Protein AF-A0A6P2NAL4-F1 (afdb_monomer_lite)

Structure (mmCIF, N/CA/C/O backbone):
data_AF-A0A6P2NAL4-F1
#
_entry.id   AF-A0A6P2NAL4-F1
#
loop_
_atom_site.group_PDB
_atom_site.id
_atom_site.type_symbol
_atom_site.label_atom_id
_atom_site.label_alt_id
_atom_site.label_comp_id
_atom_site.label_asym_id
_atom_site.label_entity_id
_atom_site.label_seq_id
_atom_site.pdbx_PDB_ins_code
_atom_site.Cartn_x
_atom_site.Cartn_y
_atom_site.Cartn_z
_atom_site.occupancy
_atom_site.B_iso_or_equiv
_atom_site.auth_seq_id
_atom_site.auth_comp_id
_atom_site.auth_asym_id
_atom_site.auth_atom_id
_atom_site.pdbx_PDB_model_num
ATOM 1 N N . MET A 1 1 ? 24.484 -24.560 -77.857 1.00 36.19 1 MET A N 1
ATOM 2 C CA . MET A 1 1 ? 25.050 -23.592 -76.891 1.00 36.19 1 MET A CA 1
ATOM 3 C C . MET A 1 1 ? 24.217 -23.648 -75.625 1.00 36.19 1 MET A C 1
ATOM 5 O O . MET A 1 1 ? 23.017 -23.440 -75.711 1.00 36.19 1 MET A O 1
ATOM 9 N N . ALA A 1 2 ? 24.835 -23.986 -74.495 1.00 34.84 2 ALA A N 1
ATOM 10 C CA . ALA A 1 2 ? 24.205 -24.057 -73.180 1.00 34.84 2 ALA A CA 1
ATOM 11 C C . ALA A 1 2 ? 25.089 -23.319 -72.161 1.00 34.84 2 ALA A C 1
ATOM 13 O O . ALA A 1 2 ? 26.301 -23.531 -72.130 1.00 34.84 2 ALA A O 1
ATOM 14 N N . THR A 1 3 ? 24.476 -22.480 -71.329 1.00 36.00 3 THR A N 1
ATOM 15 C CA . THR A 1 3 ? 25.080 -21.796 -70.169 1.00 36.00 3 THR A CA 1
ATOM 16 C C . THR A 1 3 ? 24.011 -21.756 -69.070 1.00 36.00 3 THR A C 1
ATOM 18 O O . THR A 1 3 ? 22.953 -21.177 -69.281 1.00 36.00 3 THR A O 1
ATOM 21 N N . LYS A 1 4 ? 24.107 -22.622 -68.052 1.00 39.94 4 LYS A N 1
ATOM 22 C CA . LYS A 1 4 ? 24.725 -22.425 -66.720 1.00 39.94 4 LYS A CA 1
ATOM 23 C C . LYS A 1 4 ? 23.939 -21.476 -65.798 1.00 39.94 4 LYS A C 1
ATOM 25 O O . LYS A 1 4 ? 24.008 -20.267 -65.952 1.00 39.94 4 LYS A O 1
ATOM 30 N N . SER A 1 5 ? 23.321 -22.048 -64.763 1.00 38.44 5 SER A N 1
ATOM 31 C CA . SER A 1 5 ? 23.072 -21.380 -63.482 1.00 38.44 5 SER A CA 1
ATOM 32 C C . SER A 1 5 ? 23.571 -22.303 -62.372 1.00 38.44 5 SER A C 1
ATOM 34 O O . SER A 1 5 ? 23.204 -23.477 -62.320 1.00 38.44 5 SER A O 1
ATOM 36 N N . GLY A 1 6 ? 24.509 -21.799 -61.572 1.00 39.81 6 GLY A N 1
ATOM 37 C CA . GLY A 1 6 ? 25.186 -22.536 -60.517 1.00 39.81 6 GLY A CA 1
ATOM 38 C C . GLY A 1 6 ? 24.478 -22.393 -59.175 1.00 39.81 6 GLY A C 1
ATOM 39 O O . GLY A 1 6 ? 24.055 -21.304 -58.795 1.00 39.81 6 GLY A O 1
ATOM 40 N N . LYS A 1 7 ? 24.439 -23.487 -58.417 1.00 40.03 7 LYS A N 1
ATOM 41 C CA . LYS A 1 7 ? 24.395 -23.443 -56.956 1.00 40.03 7 LYS A CA 1
ATOM 42 C C . LYS A 1 7 ? 25.413 -24.441 -56.420 1.00 40.03 7 LYS A C 1
ATOM 44 O O . LYS A 1 7 ? 25.396 -25.616 -56.775 1.00 40.03 7 LYS A O 1
ATOM 49 N N . ALA A 1 8 ? 26.344 -23.901 -55.645 1.00 38.19 8 ALA A N 1
ATOM 50 C CA . ALA A 1 8 ? 27.457 -24.599 -55.037 1.00 38.19 8 ALA A CA 1
ATOM 51 C C . ALA A 1 8 ? 26.993 -25.525 -53.904 1.00 38.19 8 ALA A C 1
ATOM 53 O O . ALA A 1 8 ? 26.112 -25.174 -53.119 1.00 38.19 8 ALA A O 1
ATOM 54 N N . LEU A 1 9 ? 27.632 -26.695 -53.846 1.00 40.31 9 LEU A N 1
ATOM 55 C CA . LEU A 1 9 ? 27.615 -27.634 -52.733 1.00 40.31 9 LEU A CA 1
ATOM 56 C C . LEU A 1 9 ? 28.118 -26.940 -51.459 1.00 40.31 9 LEU A C 1
ATOM 58 O O . LEU A 1 9 ? 29.282 -26.549 -51.382 1.00 40.31 9 LEU A O 1
ATOM 62 N N . GLY A 1 10 ? 27.247 -26.839 -50.457 1.00 37.53 10 GLY A N 1
ATOM 63 C CA . GLY A 1 10 ? 27.628 -26.606 -49.069 1.00 37.53 10 GLY A CA 1
ATOM 64 C C . GLY A 1 10 ? 27.898 -27.946 -48.392 1.00 37.53 10 GLY A C 1
ATOM 65 O O . GLY A 1 10 ? 27.010 -28.783 -48.266 1.00 37.53 10 GLY A O 1
ATOM 66 N N . THR A 1 11 ? 29.151 -28.136 -48.017 1.00 40.38 11 THR A N 1
ATOM 67 C CA . THR A 1 11 ? 29.768 -29.262 -47.313 1.00 40.38 11 THR A CA 1
ATOM 68 C C . THR A 1 11 ? 28.961 -29.798 -46.123 1.00 40.38 11 THR A C 1
ATOM 70 O O . THR A 1 11 ? 28.778 -29.095 -45.130 1.00 40.38 11 THR A O 1
ATOM 73 N N . MET A 1 12 ? 28.569 -31.078 -46.180 1.00 39.91 12 MET A N 1
ATOM 74 C CA . MET A 1 12 ? 28.268 -31.873 -44.984 1.00 39.91 12 MET A CA 1
ATOM 75 C C . MET A 1 12 ? 29.579 -32.140 -44.237 1.00 39.91 12 MET A C 1
ATOM 77 O O . MET A 1 12 ? 30.452 -32.835 -44.754 1.00 39.91 12 MET A O 1
ATOM 81 N N . SER A 1 13 ? 29.707 -31.600 -43.026 1.00 36.69 13 SER A N 1
ATOM 82 C CA . SER A 1 13 ? 30.695 -32.050 -42.046 1.00 36.69 13 SER A CA 1
ATOM 83 C C . SER A 1 13 ? 29.959 -32.844 -40.975 1.00 36.69 13 SER A C 1
ATOM 85 O O . SER A 1 13 ? 29.143 -32.296 -40.235 1.00 36.69 13 SER A O 1
ATOM 87 N N . ALA A 1 14 ? 30.223 -34.146 -40.947 1.00 44.69 14 ALA A N 1
ATOM 88 C CA . ALA A 1 14 ? 29.805 -35.060 -39.901 1.00 44.69 14 ALA A CA 1
ATOM 89 C C . ALA A 1 14 ? 30.911 -35.151 -38.839 1.00 44.69 14 ALA A C 1
ATOM 91 O O . ALA A 1 14 ? 32.028 -35.557 -39.149 1.00 44.69 14 ALA A O 1
ATOM 92 N N . SER A 1 15 ? 30.586 -34.815 -37.591 1.00 38.69 15 SER A N 1
ATOM 93 C CA . SER A 1 15 ? 31.264 -35.272 -36.368 1.00 38.69 15 SER A CA 1
ATOM 94 C C . SER A 1 15 ? 30.417 -34.825 -35.166 1.00 38.69 15 SER A C 1
ATOM 96 O O . SER A 1 15 ? 29.971 -33.690 -35.115 1.00 38.69 15 SER A O 1
ATOM 98 N N . GLY A 1 16 ? 30.080 -35.629 -34.167 1.00 35.12 16 GLY A N 1
ATOM 99 C CA . GLY A 1 16 ? 30.289 -37.042 -33.912 1.00 35.12 16 GLY A CA 1
ATOM 100 C C . GLY A 1 16 ? 29.521 -37.423 -32.636 1.00 35.12 16 GLY A C 1
ATOM 101 O O . GLY A 1 16 ? 29.174 -36.562 -31.833 1.00 35.12 16 GLY A O 1
ATOM 102 N N . PHE A 1 17 ? 29.322 -38.731 -32.470 1.00 40.94 17 PHE A N 1
ATOM 103 C CA . PHE A 1 17 ? 28.927 -39.446 -31.248 1.00 40.94 17 PHE A CA 1
ATOM 104 C C . PHE A 1 17 ? 27.464 -39.379 -30.782 1.00 40.94 17 PHE A C 1
ATOM 106 O O . PHE A 1 17 ? 27.104 -38.699 -29.830 1.00 40.94 17 PHE A O 1
ATOM 113 N N . GLY A 1 18 ? 26.664 -40.276 -31.361 1.00 39.69 18 GLY A N 1
ATOM 114 C CA . GLY A 1 18 ? 25.625 -41.012 -30.643 1.00 39.69 18 GLY A CA 1
ATOM 115 C C . GLY A 1 18 ? 25.737 -42.482 -31.040 1.00 39.69 18 GLY A C 1
ATOM 116 O O . GLY A 1 18 ? 25.498 -42.828 -32.193 1.00 39.69 18 GLY A O 1
ATOM 117 N N . ILE A 1 19 ? 26.206 -43.328 -30.125 1.00 46.03 19 ILE A N 1
ATOM 118 C CA . ILE A 1 19 ? 26.386 -44.767 -30.341 1.00 46.03 19 ILE A CA 1
ATOM 119 C C . ILE A 1 19 ? 25.010 -45.386 -30.606 1.00 46.03 19 ILE A C 1
ATOM 121 O O . ILE A 1 19 ? 24.138 -45.337 -29.743 1.00 46.03 19 ILE A O 1
ATOM 125 N N . ILE A 1 20 ? 24.818 -45.982 -31.784 1.00 48.88 20 ILE A N 1
ATOM 126 C CA . ILE A 1 20 ? 23.664 -46.839 -32.056 1.00 48.88 20 ILE A CA 1
ATOM 127 C C . ILE A 1 20 ? 24.073 -48.265 -31.684 1.00 48.88 20 ILE A C 1
ATOM 129 O O . ILE A 1 20 ? 24.826 -48.914 -32.408 1.00 48.88 20 ILE A O 1
ATOM 133 N N . GLN A 1 21 ? 23.570 -48.751 -30.553 1.00 38.53 21 GLN A N 1
ATOM 134 C CA . GLN A 1 21 ? 23.610 -50.163 -30.197 1.00 38.53 21 GLN A CA 1
ATOM 135 C C . GLN A 1 21 ? 22.229 -50.748 -30.519 1.00 38.53 21 GLN A C 1
ATOM 137 O O . GLN A 1 21 ? 21.267 -50.489 -29.803 1.00 38.53 21 GLN A O 1
ATOM 142 N N . VAL A 1 22 ? 22.116 -51.488 -31.627 1.00 37.59 22 VAL A N 1
ATOM 143 C CA . VAL A 1 22 ? 20.909 -52.268 -31.945 1.00 37.59 22 VAL A CA 1
ATOM 144 C C . VAL A 1 22 ? 21.177 -53.728 -31.615 1.00 37.59 22 VAL A C 1
ATOM 146 O O . VAL A 1 22 ? 22.014 -54.367 -32.249 1.00 37.59 22 VAL A O 1
ATOM 149 N N . ALA A 1 23 ? 20.424 -54.263 -30.661 1.00 35.91 23 ALA A N 1
ATOM 150 C CA . ALA A 1 23 ? 20.184 -55.691 -30.539 1.00 35.91 23 ALA A CA 1
ATOM 151 C C . ALA A 1 23 ? 18.725 -55.907 -30.117 1.00 35.91 23 ALA A C 1
ATOM 153 O O . ALA A 1 23 ? 18.340 -55.494 -29.032 1.00 35.91 23 ALA A O 1
ATOM 154 N N . GLY A 1 24 ? 17.958 -56.558 -30.996 1.00 38.16 24 GLY A N 1
ATOM 155 C CA . GLY A 1 24 ? 16.828 -57.422 -30.642 1.00 38.16 24 GLY A CA 1
ATOM 156 C C . GLY A 1 24 ? 15.541 -56.763 -30.146 1.00 38.16 24 GLY A C 1
ATOM 157 O O . GLY A 1 24 ? 15.413 -56.474 -28.968 1.00 38.16 24 GLY A O 1
ATOM 158 N N . ASP A 1 25 ? 14.574 -56.675 -31.062 1.00 47.94 25 ASP A N 1
ATOM 159 C CA . ASP A 1 25 ? 13.124 -56.739 -30.826 1.00 47.94 25 ASP A CA 1
ATOM 160 C C . ASP A 1 25 ? 12.519 -55.767 -29.800 1.00 47.94 25 ASP A C 1
ATOM 162 O O . ASP A 1 25 ? 12.352 -56.095 -28.632 1.00 47.94 25 ASP A O 1
ATOM 166 N N . LEU A 1 26 ? 12.115 -54.584 -30.269 1.00 39.16 26 LEU A N 1
ATOM 167 C CA . LEU A 1 26 ? 10.969 -53.857 -29.722 1.00 39.16 26 LEU A CA 1
ATOM 168 C C . LEU A 1 26 ? 10.512 -52.797 -30.730 1.00 39.16 26 LEU A C 1
ATOM 170 O O . LEU A 1 26 ? 11.305 -52.020 -31.262 1.00 39.16 26 LEU A O 1
ATOM 174 N N . SER A 1 27 ? 9.211 -52.808 -31.008 1.00 39.06 27 SER A N 1
ATOM 175 C CA . SER A 1 27 ? 8.466 -51.861 -31.836 1.00 39.06 27 SER A CA 1
ATOM 176 C C . SER A 1 27 ? 8.977 -50.421 -31.715 1.00 39.06 27 SER A C 1
ATOM 178 O O . SER A 1 27 ? 8.951 -49.836 -30.633 1.00 39.06 27 SER A O 1
ATOM 180 N N . ILE A 1 28 ? 9.385 -49.836 -32.843 1.00 39.84 28 ILE A N 1
ATOM 181 C CA . ILE A 1 28 ? 9.762 -48.424 -32.951 1.00 39.84 28 ILE A CA 1
ATOM 182 C C . ILE A 1 28 ? 8.490 -47.584 -32.784 1.00 39.84 28 ILE A C 1
ATOM 184 O O . ILE A 1 28 ? 7.805 -47.257 -33.750 1.00 39.84 28 ILE A O 1
ATOM 188 N N . THR A 1 29 ? 8.153 -47.222 -31.551 1.00 42.38 29 THR A N 1
ATOM 189 C CA . THR A 1 29 ? 7.335 -46.035 -31.300 1.00 42.38 29 THR A CA 1
ATOM 190 C C . THR A 1 29 ? 8.171 -44.826 -31.695 1.00 42.38 29 THR A C 1
ATOM 192 O O . THR A 1 29 ? 9.129 -44.475 -31.007 1.00 42.38 29 THR A O 1
ATOM 195 N N . GLN A 1 30 ? 7.827 -44.204 -32.825 1.00 40.44 30 GLN A N 1
ATOM 196 C CA . GLN A 1 30 ? 8.280 -42.860 -33.166 1.00 40.44 30 GLN A CA 1
ATOM 197 C C . GLN A 1 30 ? 7.905 -41.929 -32.008 1.00 40.44 30 GLN A C 1
ATOM 199 O O . GLN A 1 30 ? 6.748 -41.539 -31.857 1.00 40.44 30 GLN A O 1
ATOM 204 N N . VAL A 1 31 ? 8.885 -41.568 -31.182 1.00 45.31 31 VAL A N 1
ATOM 205 C CA . VAL A 1 31 ? 8.780 -40.386 -30.331 1.00 45.31 31 VAL A CA 1
ATOM 206 C C . VAL A 1 31 ? 8.873 -39.204 -31.287 1.00 45.31 31 VAL A C 1
ATOM 208 O O . VAL A 1 31 ? 9.963 -38.754 -31.635 1.00 45.31 31 VAL A O 1
ATOM 211 N N . LEU A 1 32 ? 7.716 -38.758 -31.783 1.00 45.19 32 LEU A N 1
ATOM 212 C CA . LEU A 1 32 ? 7.559 -37.421 -32.339 1.00 45.19 32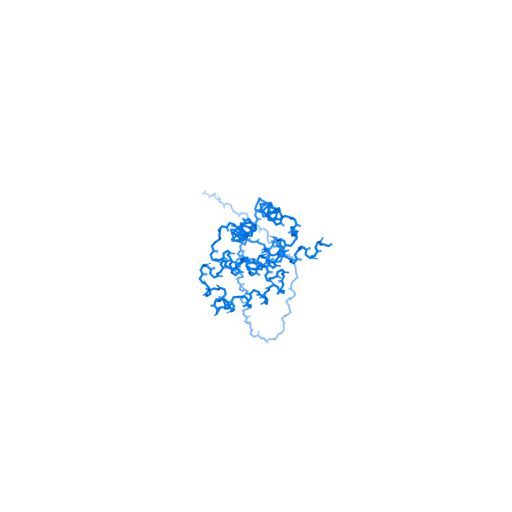 LEU A CA 1
ATOM 213 C C . LEU A 1 32 ? 8.052 -36.467 -31.257 1.00 45.19 32 LEU A C 1
ATOM 215 O O . LEU A 1 32 ? 7.407 -36.285 -30.224 1.00 45.19 32 LEU A O 1
ATOM 219 N N . GLN A 1 33 ? 9.246 -35.928 -31.472 1.00 48.50 33 GLN A N 1
ATOM 220 C CA . GLN A 1 33 ? 9.748 -34.795 -30.726 1.00 48.50 33 GLN A CA 1
ATOM 221 C C . GLN A 1 33 ? 8.748 -33.676 -31.017 1.00 48.50 33 GLN A C 1
ATOM 223 O O . GLN A 1 33 ? 8.743 -33.113 -32.107 1.00 48.50 33 GLN A O 1
ATOM 228 N N . SER A 1 34 ? 7.797 -33.484 -30.100 1.00 44.47 34 SER A N 1
ATOM 229 C CA . SER A 1 34 ? 6.811 -32.417 -30.192 1.00 44.47 34 SER A CA 1
ATOM 230 C C . SER A 1 34 ? 7.591 -31.125 -30.357 1.00 44.47 34 SER A C 1
ATOM 232 O O . SER A 1 34 ? 8.404 -30.804 -29.488 1.00 44.47 34 SER A O 1
ATOM 234 N N . ASP A 1 35 ? 7.359 -30.417 -31.462 1.00 51.09 35 ASP A N 1
ATOM 235 C CA . ASP A 1 35 ? 7.775 -29.030 -31.616 1.00 51.09 35 ASP A CA 1
ATOM 236 C C . ASP A 1 35 ? 7.290 -28.297 -30.366 1.00 51.09 35 ASP A C 1
ATOM 238 O O . ASP A 1 35 ? 6.086 -28.121 -30.154 1.00 51.09 35 ASP A O 1
ATOM 242 N N . ALA A 1 36 ? 8.215 -27.969 -29.464 1.00 54.97 36 ALA A N 1
ATOM 243 C CA . ALA A 1 36 ? 7.887 -27.100 -28.356 1.00 54.97 36 ALA A CA 1
ATOM 244 C C . ALA A 1 36 ? 7.409 -25.789 -28.997 1.00 54.97 36 ALA A C 1
ATOM 246 O O . ALA A 1 36 ? 8.125 -25.260 -29.857 1.00 54.97 36 ALA A O 1
ATOM 247 N N . PRO A 1 37 ? 6.210 -25.284 -28.652 1.00 56.75 37 PRO A N 1
ATOM 248 C CA . PRO A 1 37 ? 5.753 -24.012 -29.186 1.00 56.75 37 PRO A CA 1
ATOM 249 C C . PRO A 1 37 ? 6.843 -22.964 -28.921 1.00 56.75 37 PRO A C 1
ATOM 251 O O . PRO A 1 37 ? 7.481 -23.023 -27.861 1.00 56.75 37 PRO A O 1
ATOM 254 N N . PRO A 1 38 ? 7.116 -22.052 -29.875 1.00 56.59 38 PRO A N 1
ATOM 255 C CA . PRO A 1 38 ? 8.141 -21.035 -29.688 1.00 56.59 38 PRO A CA 1
ATOM 256 C C . PRO A 1 38 ? 7.857 -20.336 -28.364 1.00 56.59 38 PRO A C 1
ATOM 258 O O . PRO A 1 38 ? 6.727 -19.908 -28.133 1.00 56.59 38 PRO A O 1
ATOM 261 N N . ALA A 1 39 ? 8.858 -20.299 -27.479 1.00 59.31 39 ALA A N 1
ATOM 262 C CA . ALA A 1 39 ? 8.731 -19.637 -26.192 1.00 59.31 39 ALA A CA 1
ATOM 263 C C . ALA A 1 39 ? 8.168 -18.238 -26.449 1.00 59.31 39 ALA A C 1
ATOM 265 O O . ALA A 1 39 ? 8.800 -17.454 -27.162 1.00 59.31 39 ALA A O 1
ATOM 266 N N . GLU A 1 40 ? 6.961 -17.964 -25.942 1.00 60.44 40 GLU A N 1
ATOM 267 C CA . GLU A 1 40 ? 6.374 -16.634 -26.041 1.00 60.44 40 GLU A CA 1
ATOM 268 C C . GLU A 1 40 ? 7.421 -15.662 -25.512 1.00 60.44 40 GLU A C 1
ATOM 270 O O . GLU A 1 40 ? 7.918 -15.811 -24.392 1.00 60.44 40 GLU A O 1
ATOM 275 N N . VAL A 1 41 ? 7.844 -14.725 -26.361 1.00 67.06 41 VAL A N 1
ATOM 276 C CA . VAL A 1 41 ? 8.803 -13.703 -25.963 1.00 67.06 41 VAL A CA 1
ATOM 277 C C . VAL A 1 41 ? 8.066 -12.816 -24.979 1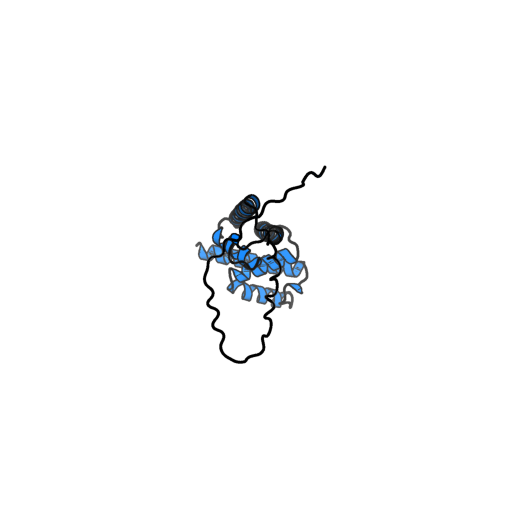.00 67.06 41 VAL A C 1
ATOM 279 O O . VAL A 1 41 ? 7.343 -11.901 -25.360 1.00 67.06 41 VAL A O 1
ATOM 282 N N . VAL A 1 42 ? 8.199 -13.148 -23.701 1.00 73.19 42 VAL A N 1
ATOM 283 C CA . VAL A 1 42 ? 7.604 -12.366 -22.634 1.00 73.19 42 VAL A CA 1
ATOM 284 C C . VAL A 1 42 ? 8.390 -11.066 -22.546 1.00 73.19 42 VAL A C 1
ATOM 286 O O . VAL A 1 42 ? 9.541 -11.048 -22.097 1.00 73.19 42 VAL A O 1
ATOM 289 N N . GLU A 1 43 ? 7.781 -9.988 -23.029 1.00 82.44 43 GLU A N 1
ATOM 290 C CA . GLU A 1 43 ? 8.395 -8.668 -23.049 1.00 82.44 43 GLU A CA 1
ATOM 291 C C . GLU A 1 43 ? 8.678 -8.216 -21.611 1.00 82.44 43 GLU A C 1
ATOM 293 O O . GLU A 1 43 ? 7.781 -8.087 -20.775 1.00 82.44 43 GLU A O 1
ATOM 298 N N . ARG A 1 44 ? 9.965 -8.052 -21.297 1.00 88.81 44 ARG A N 1
ATOM 299 C CA . ARG A 1 44 ? 10.438 -7.585 -19.990 1.00 88.81 44 ARG A CA 1
ATOM 300 C C . ARG A 1 44 ? 10.334 -6.070 -19.911 1.00 88.81 44 ARG A C 1
ATOM 302 O O . ARG A 1 44 ? 10.382 -5.394 -20.932 1.00 88.81 44 ARG A O 1
ATOM 309 N N . LEU A 1 45 ? 10.297 -5.548 -18.686 1.00 88.75 45 LEU A N 1
ATOM 310 C CA . LEU A 1 45 ? 10.317 -4.104 -18.468 1.00 88.75 45 LEU A CA 1
ATOM 311 C C . LEU A 1 45 ? 11.541 -3.438 -19.111 1.00 88.75 45 LEU A C 1
ATOM 313 O O . LEU A 1 45 ? 12.690 -3.883 -18.941 1.00 88.75 45 LEU A O 1
ATOM 317 N N . SER A 1 46 ? 11.296 -2.302 -19.756 1.00 91.56 46 SER A N 1
ATOM 318 C CA . SER A 1 46 ? 12.344 -1.435 -20.277 1.00 91.56 46 SER A CA 1
ATOM 319 C C . SER A 1 46 ? 13.225 -0.885 -19.143 1.00 91.56 46 SER A C 1
ATOM 321 O O . SER A 1 46 ? 12.941 -1.003 -17.942 1.00 91.56 46 SER A O 1
ATOM 323 N N . ARG A 1 47 ? 14.367 -0.291 -19.502 1.00 91.75 47 ARG A N 1
ATOM 324 C CA . ARG A 1 47 ? 15.203 0.409 -18.516 1.00 91.75 47 ARG A CA 1
ATOM 325 C C . ARG A 1 47 ? 14.489 1.651 -17.975 1.00 91.75 47 ARG A C 1
ATOM 327 O O . ARG A 1 47 ? 14.603 1.910 -16.776 1.00 91.75 47 ARG A O 1
ATOM 334 N N . GLU A 1 48 ? 13.768 2.392 -18.821 1.00 93.69 48 GLU A N 1
ATOM 335 C CA . GLU A 1 48 ? 12.995 3.558 -18.382 1.00 93.69 48 GLU A CA 1
ATOM 336 C C . GLU A 1 48 ? 11.880 3.152 -17.417 1.00 93.69 48 GLU A C 1
ATOM 338 O O . GLU A 1 48 ? 11.744 3.763 -16.360 1.00 93.69 48 GLU A O 1
ATOM 343 N N . GLU A 1 49 ? 11.144 2.080 -17.713 1.00 93.62 49 GLU A N 1
ATOM 344 C CA . GLU A 1 49 ? 10.065 1.589 -16.848 1.00 93.62 49 GLU A CA 1
ATOM 345 C C . GLU A 1 49 ? 10.587 1.186 -15.464 1.00 93.62 49 GLU A C 1
ATOM 347 O O . GLU A 1 49 ? 10.033 1.578 -14.436 1.00 93.62 49 GLU A O 1
ATOM 352 N N . ARG A 1 50 ? 11.719 0.475 -15.404 1.00 92.62 50 ARG A N 1
ATOM 353 C CA . ARG A 1 50 ? 12.357 0.113 -14.125 1.00 92.62 50 ARG A CA 1
ATOM 354 C C . ARG A 1 50 ? 12.835 1.334 -13.336 1.00 92.62 50 ARG A C 1
ATOM 356 O O . ARG A 1 50 ? 12.710 1.361 -12.105 1.00 92.62 50 ARG A O 1
ATOM 363 N N . ALA A 1 51 ? 13.371 2.343 -14.023 1.00 93.38 51 ALA A N 1
ATOM 364 C CA . ALA A 1 51 ? 13.752 3.607 -13.398 1.00 93.38 51 ALA A CA 1
ATOM 365 C C . ALA A 1 51 ? 12.520 4.352 -12.859 1.00 93.38 51 ALA A C 1
ATOM 367 O O . ALA A 1 51 ? 12.544 4.835 -11.727 1.00 93.38 51 ALA A O 1
ATOM 368 N N . GLN A 1 52 ? 11.419 4.358 -13.613 1.00 94.94 52 GLN A N 1
ATOM 369 C CA . GLN A 1 52 ? 10.161 4.984 -13.218 1.00 94.94 52 GLN A CA 1
ATOM 370 C C . GLN A 1 52 ? 9.536 4.306 -11.991 1.00 94.94 52 GLN A C 1
ATOM 372 O O . GLN A 1 52 ? 9.139 4.995 -11.051 1.00 94.94 52 GLN A O 1
ATOM 377 N N . LEU A 1 53 ? 9.512 2.966 -11.941 1.00 94.25 53 LEU A N 1
ATOM 378 C CA . LEU A 1 53 ? 9.053 2.228 -10.754 1.00 94.25 53 LEU A CA 1
ATOM 379 C C . LEU A 1 53 ? 9.900 2.554 -9.521 1.00 94.25 53 LEU A C 1
ATOM 381 O O . LEU A 1 53 ? 9.375 2.658 -8.413 1.00 94.25 53 LEU A O 1
ATOM 385 N N . SER A 1 54 ? 11.210 2.724 -9.712 1.00 93.81 54 SER A N 1
ATOM 386 C CA . SER A 1 54 ? 12.109 3.112 -8.627 1.00 93.81 54 SER A CA 1
ATOM 387 C C . SER A 1 54 ? 11.792 4.519 -8.123 1.00 93.81 54 SER A C 1
ATOM 389 O O . SER A 1 54 ? 11.690 4.6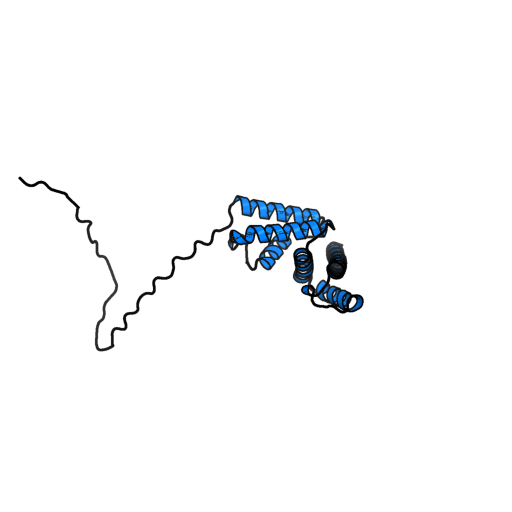97 -6.914 1.00 93.81 54 SER A O 1
ATOM 391 N N . ALA A 1 55 ? 11.565 5.481 -9.021 1.00 95.75 55 ALA A N 1
ATOM 392 C CA . ALA A 1 55 ? 11.185 6.846 -8.658 1.00 95.75 55 ALA A CA 1
ATOM 393 C C . ALA A 1 55 ? 9.841 6.899 -7.911 1.00 95.75 55 ALA A C 1
ATOM 395 O O . ALA A 1 55 ? 9.745 7.523 -6.857 1.00 95.75 55 ALA A O 1
ATOM 396 N N . TRP A 1 56 ? 8.820 6.178 -8.384 1.00 96.06 56 TRP A N 1
ATOM 397 C CA . TRP A 1 56 ? 7.529 6.124 -7.689 1.00 96.06 56 TRP A CA 1
ATOM 398 C C . TRP A 1 56 ? 7.606 5.447 -6.322 1.00 96.06 56 TRP A C 1
ATOM 400 O O . TRP A 1 56 ? 6.875 5.833 -5.412 1.00 96.06 56 TRP A O 1
ATOM 410 N N . ALA A 1 57 ? 8.487 4.459 -6.144 1.00 95.56 57 ALA A N 1
ATOM 411 C CA . ALA A 1 57 ? 8.705 3.869 -4.829 1.00 95.56 57 ALA A CA 1
ATOM 412 C C . ALA A 1 57 ? 9.268 4.900 -3.832 1.00 95.56 57 ALA A C 1
ATOM 414 O O . ALA A 1 57 ? 8.836 4.917 -2.681 1.00 95.56 57 ALA A O 1
ATOM 415 N N . GLU A 1 58 ? 10.169 5.783 -4.273 1.00 95.75 58 GLU A N 1
ATOM 416 C CA . GLU A 1 58 ? 10.676 6.890 -3.448 1.00 95.75 58 GLU A CA 1
ATOM 417 C C . GLU A 1 58 ? 9.586 7.933 -3.151 1.00 95.75 58 GLU A C 1
ATOM 419 O O . GLU A 1 58 ? 9.470 8.405 -2.021 1.00 95.75 58 GLU A O 1
ATOM 424 N N . GLU A 1 59 ? 8.718 8.250 -4.119 1.00 96.12 59 GLU A N 1
ATOM 425 C CA . GLU A 1 59 ? 7.571 9.140 -3.875 1.00 96.12 59 GLU A CA 1
ATOM 426 C C . GLU A 1 59 ? 6.615 8.590 -2.809 1.00 96.12 59 GLU A C 1
ATOM 428 O O . GLU A 1 59 ? 6.072 9.352 -2.008 1.00 96.12 59 GLU A O 1
ATOM 433 N N . VAL A 1 60 ? 6.403 7.271 -2.784 1.00 96.94 60 VAL A N 1
ATOM 434 C CA . VAL A 1 60 ? 5.594 6.613 -1.748 1.00 96.94 60 VAL A CA 1
ATOM 435 C C . VAL A 1 60 ? 6.250 6.750 -0.375 1.00 96.94 60 VAL A C 1
ATOM 437 O O . VAL A 1 60 ? 5.565 7.078 0.592 1.00 96.94 60 VAL A O 1
ATOM 440 N N . VAL A 1 61 ? 7.565 6.540 -0.283 1.00 96.19 61 VAL A N 1
ATOM 441 C CA . VAL A 1 61 ? 8.322 6.716 0.969 1.00 96.19 61 VAL A CA 1
ATOM 442 C C . VAL A 1 61 ? 8.203 8.150 1.485 1.00 96.19 61 VAL A C 1
ATOM 444 O O . VAL A 1 61 ? 7.953 8.358 2.674 1.00 96.19 61 VAL A O 1
ATOM 447 N N . ALA A 1 62 ? 8.325 9.134 0.591 1.00 95.62 62 ALA A N 1
ATOM 448 C CA . ALA A 1 62 ? 8.150 10.540 0.934 1.00 95.62 62 ALA A CA 1
ATOM 449 C C . ALA A 1 62 ? 6.719 10.844 1.416 1.00 95.62 62 ALA A C 1
ATOM 451 O O . ALA A 1 62 ? 6.543 11.568 2.395 1.00 95.62 62 ALA A O 1
ATOM 452 N N . ALA A 1 63 ? 5.699 10.271 0.768 1.00 95.31 63 ALA A N 1
ATOM 453 C CA . ALA A 1 63 ? 4.296 10.461 1.148 1.00 95.31 63 ALA A CA 1
ATOM 454 C C . ALA A 1 63 ? 3.949 9.841 2.512 1.00 95.31 63 ALA A C 1
ATOM 456 O O . ALA A 1 63 ? 3.130 10.384 3.244 1.00 95.31 63 ALA A O 1
ATOM 457 N N . GLU A 1 64 ? 4.599 8.738 2.876 1.00 94.31 64 GLU A N 1
ATOM 458 C CA . GLU A 1 64 ? 4.476 8.083 4.186 1.00 94.31 64 GLU A CA 1
ATOM 459 C C . GLU A 1 64 ? 5.387 8.728 5.253 1.00 94.31 64 GLU A C 1
ATOM 461 O O . GLU A 1 64 ? 5.648 8.122 6.289 1.00 94.31 64 GLU A O 1
ATOM 466 N N . ALA A 1 65 ? 5.914 9.935 5.001 1.00 90.25 65 ALA A N 1
ATOM 467 C CA . ALA A 1 65 ? 6.757 10.704 5.923 1.00 90.25 65 ALA A CA 1
ATOM 468 C C . ALA A 1 65 ? 7.955 9.915 6.498 1.00 90.25 65 ALA A C 1
ATOM 470 O O . ALA A 1 65 ? 8.359 10.116 7.643 1.00 90.25 65 ALA A O 1
ATOM 471 N N . GLY A 1 66 ? 8.528 8.998 5.710 1.00 82.25 66 GLY A N 1
ATOM 472 C CA . GLY A 1 66 ? 9.670 8.176 6.125 1.00 82.25 66 GLY A CA 1
ATOM 473 C C . GLY A 1 66 ? 9.336 7.022 7.078 1.00 82.25 66 GLY A C 1
ATOM 474 O O . GLY A 1 66 ? 10.250 6.335 7.532 1.00 82.25 66 GLY A O 1
ATOM 475 N N . LEU A 1 67 ? 8.055 6.755 7.358 1.00 88.69 67 LEU A N 1
ATOM 476 C CA . LEU A 1 67 ? 7.634 5.619 8.192 1.00 88.69 67 LEU A CA 1
ATOM 477 C C . LEU A 1 67 ? 7.904 4.267 7.519 1.00 88.69 67 LEU A C 1
ATOM 479 O O . LEU A 1 67 ? 8.088 3.256 8.195 1.00 88.69 67 LEU A O 1
ATOM 483 N N . VAL A 1 68 ? 7.968 4.247 6.185 1.00 93.75 68 VAL A N 1
ATOM 484 C CA . VAL A 1 68 ? 8.304 3.063 5.386 1.00 93.75 68 VAL A CA 1
ATOM 485 C C . VAL A 1 68 ? 9.584 3.260 4.591 1.00 93.75 68 VAL A C 1
ATOM 487 O O . VAL A 1 68 ? 9.968 4.371 4.254 1.00 93.75 68 VAL A O 1
ATOM 490 N N . THR A 1 69 ? 10.229 2.151 4.234 1.00 94.62 69 THR A N 1
ATOM 491 C CA . THR A 1 69 ? 11.438 2.153 3.400 1.00 94.62 69 THR A CA 1
ATOM 492 C C . THR A 1 69 ? 11.125 1.740 1.966 1.00 94.62 69 THR A C 1
ATOM 494 O O . THR A 1 69 ? 10.215 0.942 1.727 1.00 94.62 69 THR A O 1
ATOM 497 N N . THR A 1 70 ? 11.952 2.162 1.006 1.00 95.00 70 THR A N 1
ATOM 498 C CA . THR A 1 70 ? 11.839 1.735 -0.402 1.00 95.00 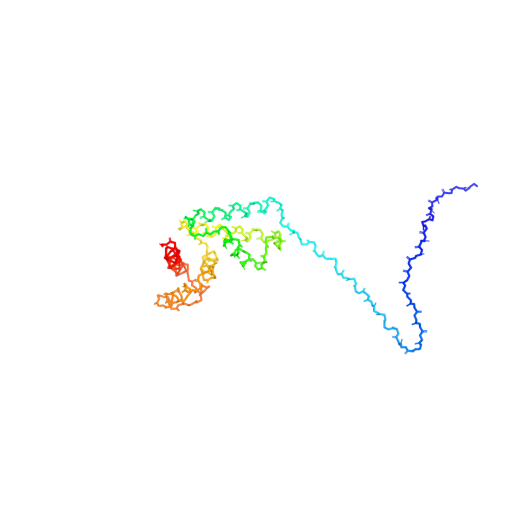70 THR A CA 1
ATOM 499 C C . THR A 1 70 ? 11.873 0.213 -0.540 1.00 95.00 70 THR A C 1
ATOM 501 O O . THR A 1 70 ? 11.163 -0.363 -1.364 1.00 95.00 70 THR A O 1
ATOM 504 N N . LYS A 1 71 ? 12.658 -0.473 0.305 1.00 94.94 71 LYS A N 1
ATOM 505 C CA . LYS A 1 71 ? 12.718 -1.944 0.346 1.00 94.94 71 LYS A CA 1
ATOM 506 C C . LYS A 1 71 ? 11.349 -2.552 0.654 1.00 94.94 71 LYS A C 1
ATOM 508 O O . LYS A 1 71 ? 10.957 -3.517 0.003 1.00 94.94 71 LYS A O 1
ATOM 513 N N . LEU A 1 72 ? 10.627 -1.985 1.619 1.00 95.88 72 LEU A N 1
ATOM 514 C CA . LEU A 1 72 ? 9.288 -2.439 1.983 1.00 95.88 72 LEU A CA 1
ATOM 515 C C . LEU A 1 72 ? 8.278 -2.170 0.863 1.00 95.88 72 LEU A C 1
ATOM 517 O O . LEU A 1 72 ? 7.502 -3.061 0.517 1.00 95.88 72 LEU A O 1
ATOM 521 N N . VAL A 1 73 ? 8.329 -0.979 0.261 1.00 96.69 73 VAL A N 1
ATOM 522 C CA . VAL A 1 73 ? 7.454 -0.605 -0.861 1.00 96.69 73 VAL A CA 1
ATOM 523 C C . VAL A 1 73 ? 7.643 -1.566 -2.037 1.00 96.69 73 VAL A C 1
ATOM 525 O O . VAL A 1 73 ? 6.666 -2.115 -2.548 1.00 96.69 73 VAL A O 1
ATOM 528 N N . ARG A 1 74 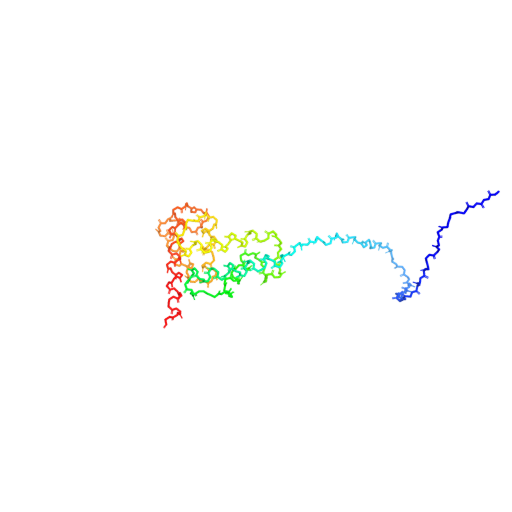? 8.894 -1.863 -2.413 1.00 95.38 74 ARG A N 1
ATOM 529 C CA . ARG A 1 74 ? 9.211 -2.831 -3.477 1.00 95.38 74 ARG A CA 1
ATOM 530 C C . ARG A 1 74 ? 8.753 -4.246 -3.134 1.00 95.38 74 ARG A C 1
ATOM 532 O O . ARG A 1 74 ? 8.149 -4.901 -3.974 1.00 95.38 74 ARG A O 1
ATOM 539 N N . ALA A 1 75 ? 8.992 -4.717 -1.909 1.00 95.44 75 ALA A N 1
ATOM 540 C CA . ALA A 1 75 ? 8.548 -6.049 -1.489 1.00 95.44 75 ALA A CA 1
ATOM 541 C C . ALA A 1 75 ? 7.016 -6.192 -1.557 1.00 95.44 75 ALA A C 1
ATOM 543 O O . ALA A 1 75 ? 6.486 -7.211 -2.003 1.00 95.44 75 ALA A O 1
ATOM 544 N N . SER A 1 76 ? 6.304 -5.141 -1.158 1.00 96.44 76 SER A N 1
ATOM 545 C CA . SER A 1 76 ? 4.849 -5.080 -1.227 1.00 96.44 76 SER A CA 1
ATOM 546 C C . SER A 1 76 ? 4.331 -5.032 -2.670 1.00 96.44 76 SER A C 1
ATOM 548 O O . SER A 1 76 ? 3.395 -5.762 -2.994 1.00 96.44 76 SER A O 1
ATOM 550 N N . LEU A 1 77 ? 4.971 -4.259 -3.554 1.00 96.00 77 LEU A N 1
ATOM 551 C CA . LEU A 1 77 ? 4.662 -4.244 -4.988 1.00 96.00 77 LEU A CA 1
ATOM 552 C C . LEU A 1 77 ? 4.863 -5.625 -5.626 1.00 96.00 77 LEU A C 1
ATOM 554 O O . LEU A 1 77 ? 3.984 -6.116 -6.330 1.00 96.00 77 LEU A O 1
ATOM 558 N N . ASN A 1 78 ? 5.994 -6.269 -5.343 1.00 94.88 78 ASN A N 1
ATOM 559 C CA . ASN A 1 78 ? 6.309 -7.606 -5.845 1.00 94.88 78 ASN A CA 1
ATOM 560 C C . ASN A 1 78 ? 5.243 -8.621 -5.408 1.00 94.88 78 ASN A C 1
ATOM 562 O O . ASN A 1 78 ? 4.729 -9.381 -6.226 1.00 94.88 78 ASN A O 1
ATOM 566 N N . THR A 1 79 ? 4.829 -8.555 -4.138 1.00 94.62 79 THR A N 1
ATOM 567 C CA . THR A 1 79 ? 3.741 -9.383 -3.595 1.00 94.62 79 THR A CA 1
ATOM 568 C C . THR A 1 79 ? 2.411 -9.107 -4.298 1.00 94.62 79 THR A C 1
ATOM 570 O O . THR A 1 79 ? 1.694 -10.043 -4.638 1.00 94.62 79 THR A O 1
ATOM 573 N N . HIS A 1 80 ? 2.085 -7.837 -4.559 1.00 93.50 80 HIS A N 1
ATOM 574 C CA . HIS A 1 80 ? 0.860 -7.449 -5.265 1.00 93.50 80 HIS A CA 1
ATOM 575 C C . HIS A 1 80 ? 0.814 -7.980 -6.708 1.00 93.50 80 HIS A C 1
ATOM 577 O O . HIS A 1 80 ? -0.249 -8.360 -7.201 1.00 93.50 80 HIS A O 1
ATOM 583 N N . LEU A 1 81 ? 1.965 -8.012 -7.381 1.00 93.56 81 LEU A N 1
ATOM 584 C CA . LEU A 1 81 ? 2.092 -8.483 -8.761 1.00 93.56 81 LEU A CA 1
ATOM 585 C C . LEU A 1 81 ? 2.335 -9.995 -8.875 1.00 93.56 81 LEU A C 1
ATOM 587 O O . LEU A 1 81 ? 2.209 -10.534 -9.970 1.00 93.56 81 LEU A O 1
ATOM 591 N N . GLY A 1 82 ? 2.633 -10.681 -7.768 1.00 93.00 82 GLY A N 1
ATOM 592 C CA . GLY A 1 82 ? 2.910 -12.119 -7.753 1.00 93.00 82 GLY A CA 1
ATOM 593 C C . GLY A 1 82 ? 4.294 -12.489 -8.295 1.00 93.00 82 GLY A C 1
ATOM 594 O O . GLY A 1 82 ? 4.464 -13.583 -8.824 1.00 93.00 82 GLY A O 1
ATOM 595 N N . VAL A 1 83 ? 5.275 -11.591 -8.172 1.00 93.25 83 VAL A N 1
ATOM 596 C CA . VAL A 1 83 ? 6.658 -11.779 -8.651 1.00 93.25 83 VAL A CA 1
ATOM 597 C C . VAL A 1 83 ? 7.651 -11.730 -7.491 1.00 93.25 83 VAL A C 1
ATOM 599 O O . VAL A 1 83 ? 7.353 -11.158 -6.441 1.00 93.25 83 VAL A O 1
ATOM 602 N N . LYS A 1 84 ? 8.853 -12.295 -7.649 1.00 89.69 84 LYS A N 1
ATOM 603 C CA . LYS A 1 84 ? 9.904 -12.218 -6.614 1.00 89.69 84 LYS A CA 1
ATOM 604 C C . LYS A 1 84 ? 10.706 -10.923 -6.700 1.00 89.69 84 LYS A C 1
ATOM 606 O O . LYS A 1 84 ? 11.110 -10.374 -5.672 1.00 89.69 84 LYS A O 1
ATOM 611 N N . SER A 1 85 ? 10.933 -10.422 -7.911 1.00 88.69 85 SER A N 1
ATOM 612 C CA . SER A 1 85 ? 11.730 -9.222 -8.173 1.00 88.69 85 SER A CA 1
ATOM 613 C C . SER A 1 85 ? 11.202 -8.428 -9.369 1.00 88.69 85 SER A C 1
ATOM 615 O O . SER A 1 85 ? 10.367 -8.903 -10.135 1.00 88.69 85 SER A O 1
ATOM 617 N N . VAL A 1 86 ? 11.729 -7.212 -9.542 1.00 84.12 86 VAL A N 1
ATOM 618 C CA . VAL A 1 86 ? 11.446 -6.361 -10.710 1.00 84.12 86 VAL A CA 1
ATOM 619 C C . VAL A 1 86 ? 11.933 -7.009 -12.012 1.00 84.12 86 VAL A C 1
ATOM 621 O O . VAL A 1 86 ? 11.343 -6.781 -13.059 1.00 84.12 86 VAL A O 1
ATOM 624 N N . ASP A 1 87 ? 12.961 -7.859 -11.961 1.00 84.31 87 ASP A N 1
ATOM 625 C CA . ASP A 1 87 ? 13.477 -8.557 -13.148 1.00 84.31 87 ASP A CA 1
ATOM 626 C C . ASP A 1 87 ? 12.525 -9.653 -13.650 1.00 84.31 87 ASP A C 1
ATOM 628 O O . ASP A 1 87 ? 12.543 -10.010 -14.827 1.00 84.31 87 ASP A O 1
ATOM 632 N N . GLU A 1 88 ? 11.662 -10.167 -12.770 1.00 88.38 88 GLU A N 1
ATOM 633 C CA . GLU A 1 88 ? 10.605 -11.110 -13.135 1.00 88.38 88 GLU A CA 1
ATOM 634 C C . GLU A 1 88 ? 9.358 -10.414 -13.701 1.00 88.38 88 GLU A C 1
ATOM 636 O O . GLU A 1 88 ? 8.501 -11.095 -14.263 1.00 88.38 88 GLU A O 1
ATOM 641 N N . MET A 1 89 ? 9.264 -9.082 -13.603 1.00 91.00 89 MET A N 1
ATOM 642 C CA . MET A 1 89 ? 8.140 -8.326 -14.151 1.00 91.00 89 MET A CA 1
ATOM 643 C C . MET A 1 89 ? 8.167 -8.308 -15.678 1.00 91.00 89 MET A C 1
ATOM 645 O O . MET A 1 89 ? 9.212 -8.370 -16.335 1.00 91.00 89 MET A O 1
ATOM 649 N N . VAL A 1 90 ? 6.967 -8.210 -16.222 1.00 91.31 90 VAL A N 1
ATOM 650 C CA . VAL A 1 90 ? 6.659 -8.253 -17.648 1.00 91.31 90 VAL A CA 1
ATOM 651 C C . VAL A 1 90 ? 5.880 -6.985 -18.007 1.00 91.31 90 VAL A C 1
ATOM 653 O O . VAL A 1 90 ? 5.320 -6.342 -17.114 1.00 91.31 90 VAL A O 1
ATOM 656 N N . ALA A 1 91 ? 5.899 -6.568 -19.271 1.00 89.00 91 ALA A N 1
ATOM 657 C CA . ALA A 1 91 ? 5.429 -5.241 -19.681 1.00 89.00 91 ALA A CA 1
ATOM 658 C C . ALA A 1 91 ? 3.966 -4.951 -19.273 1.00 89.00 91 ALA A C 1
ATOM 660 O O . ALA A 1 91 ? 3.645 -3.851 -18.820 1.00 89.00 91 ALA A O 1
ATOM 661 N N . ASP A 1 92 ? 3.080 -5.951 -19.305 1.00 90.50 92 ASP A N 1
ATOM 662 C CA . ASP A 1 92 ? 1.671 -5.826 -18.893 1.00 90.50 92 ASP A CA 1
ATOM 663 C C . ASP A 1 92 ? 1.485 -5.591 -17.380 1.00 90.50 92 ASP A C 1
ATOM 665 O O . ASP A 1 92 ? 0.440 -5.100 -16.935 1.00 90.50 92 ASP A O 1
ATOM 669 N N . MET A 1 93 ? 2.500 -5.889 -16.565 1.00 94.38 93 MET A N 1
ATOM 670 C CA . MET A 1 93 ? 2.484 -5.589 -15.133 1.00 94.38 93 MET A CA 1
ATOM 671 C C . MET A 1 93 ? 2.794 -4.119 -14.838 1.00 94.38 93 MET A C 1
ATOM 673 O O . MET A 1 93 ? 2.428 -3.643 -13.760 1.00 94.38 93 MET A O 1
ATOM 677 N N . PHE A 1 94 ? 3.420 -3.377 -15.759 1.00 94.00 94 PHE A N 1
ATOM 678 C CA . PHE A 1 94 ? 3.813 -1.985 -15.522 1.00 94.00 94 PHE A CA 1
ATOM 679 C C . PHE A 1 94 ? 2.620 -1.051 -15.237 1.00 94.00 94 PHE A C 1
ATOM 681 O O . PHE A 1 94 ? 2.656 -0.328 -14.231 1.00 94.00 94 PHE A O 1
ATOM 688 N N . PRO A 1 95 ? 1.505 -1.087 -15.997 1.00 93.94 95 PRO A N 1
ATOM 689 C CA . PRO A 1 95 ? 0.318 -0.295 -15.666 1.00 93.94 95 PRO A CA 1
ATOM 690 C C . PRO A 1 95 ? -0.271 -0.657 -14.297 1.00 93.94 95 PRO A C 1
ATOM 692 O O . PRO A 1 95 ? -0.656 0.221 -13.526 1.00 93.94 95 PRO A O 1
ATOM 695 N N . ARG A 1 96 ? -0.290 -1.948 -13.945 1.00 93.56 96 ARG A N 1
ATOM 696 C CA . ARG A 1 96 ? -0.786 -2.421 -12.641 1.00 93.56 96 ARG A CA 1
ATOM 697 C C . ARG A 1 96 ? 0.100 -1.940 -11.494 1.00 93.56 96 ARG A C 1
ATOM 699 O O . ARG A 1 96 ? -0.415 -1.471 -10.479 1.00 93.56 96 ARG A O 1
ATOM 706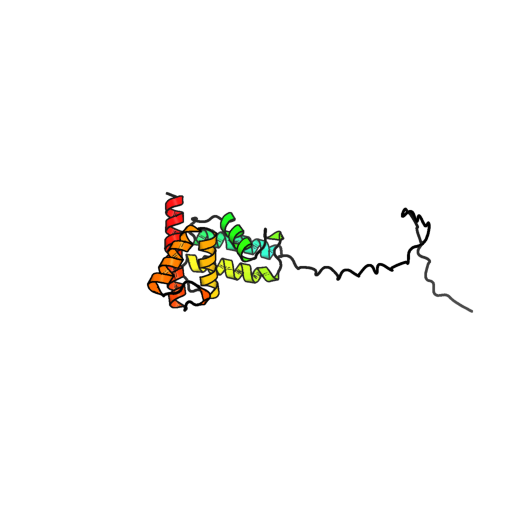 N N . ALA A 1 97 ? 1.419 -1.992 -11.677 1.00 94.75 97 ALA A N 1
ATOM 707 C CA . ALA A 1 97 ? 2.394 -1.451 -10.737 1.00 94.75 97 ALA A CA 1
ATOM 708 C C . ALA A 1 97 ? 2.177 0.051 -10.511 1.00 94.75 97 ALA A C 1
ATOM 710 O O . ALA A 1 97 ? 2.151 0.523 -9.374 1.00 94.75 97 ALA A O 1
ATOM 711 N N . THR A 1 98 ? 1.946 0.780 -11.604 1.00 94.38 98 THR A N 1
ATOM 712 C CA . THR A 1 98 ? 1.675 2.221 -11.604 1.00 94.38 98 THR A CA 1
ATOM 713 C C . THR A 1 98 ? 0.427 2.551 -10.791 1.00 94.38 98 THR A C 1
ATOM 715 O O . THR A 1 98 ? 0.462 3.430 -9.928 1.00 94.38 98 THR A O 1
ATOM 718 N N . VAL A 1 99 ? -0.680 1.841 -11.033 1.00 94.62 99 VAL A N 1
ATOM 719 C CA . VAL A 1 99 ? -1.944 2.034 -10.301 1.00 94.62 99 VAL A CA 1
ATOM 720 C C . VAL A 1 99 ? -1.765 1.722 -8.818 1.00 94.62 99 VAL A C 1
ATOM 722 O O . VAL A 1 99 ? -2.240 2.478 -7.972 1.00 94.62 99 VAL A O 1
ATOM 725 N N . TYR A 1 100 ? -1.043 0.649 -8.493 1.00 95.94 100 TYR A N 1
ATOM 726 C CA . TYR A 1 100 ? -0.789 0.253 -7.113 1.00 95.94 100 TYR A CA 1
ATOM 727 C C . TYR A 1 100 ? 0.010 1.307 -6.332 1.00 95.94 100 TYR A C 1
ATOM 729 O O . TYR A 1 100 ? -0.421 1.730 -5.257 1.00 95.94 100 TYR A O 1
ATOM 737 N N . LEU A 1 101 ? 1.140 1.767 -6.882 1.00 96.81 101 LEU A N 1
ATOM 738 C CA . LEU A 1 101 ? 2.003 2.765 -6.239 1.00 96.81 101 LEU A CA 1
ATOM 739 C C . LEU A 1 101 ? 1.320 4.134 -6.143 1.00 96.81 101 LEU A C 1
ATOM 741 O O . LEU A 1 101 ? 1.373 4.778 -5.095 1.00 96.81 101 LEU A O 1
ATOM 745 N N . ASN A 1 102 ? 0.605 4.559 -7.189 1.00 95.69 102 ASN A N 1
ATOM 746 C CA . ASN A 1 102 ? -0.185 5.789 -7.125 1.00 95.69 102 ASN A CA 1
ATOM 747 C C . ASN A 1 102 ? -1.326 5.685 -6.111 1.00 95.69 102 ASN A C 1
ATOM 749 O O . ASN A 1 102 ? -1.580 6.644 -5.385 1.00 95.69 102 ASN A O 1
ATOM 753 N N . GLY A 1 103 ? -1.987 4.528 -6.026 1.00 96.00 103 GLY A N 1
ATOM 754 C CA . GLY A 1 103 ? -3.004 4.247 -5.017 1.00 96.00 103 GLY A CA 1
ATOM 755 C C . GLY A 1 103 ? -2.441 4.339 -3.602 1.00 96.00 103 GLY A C 1
ATOM 756 O O . GLY A 1 103 ? -3.060 4.963 -2.744 1.00 96.00 103 GLY A O 1
ATOM 757 N N . TRP A 1 104 ? -1.238 3.806 -3.373 1.00 97.31 104 TRP A N 1
ATOM 758 C CA . TRP A 1 104 ? -0.530 3.948 -2.101 1.00 97.31 104 TRP A CA 1
ATOM 759 C C . TRP A 1 104 ? -0.279 5.418 -1.779 1.00 97.31 104 TRP A C 1
ATOM 761 O O . TRP A 1 104 ? -0.716 5.905 -0.736 1.00 97.31 104 TRP A O 1
ATOM 771 N N . ARG A 1 105 ? 0.370 6.142 -2.692 1.00 96.44 105 ARG A N 1
ATOM 772 C CA . ARG A 1 105 ? 0.714 7.556 -2.510 1.00 96.44 105 ARG A CA 1
ATOM 773 C C . ARG A 1 105 ? -0.524 8.418 -2.241 1.00 96.44 105 ARG A C 1
ATOM 775 O O . ARG A 1 105 ? -0.532 9.238 -1.330 1.00 96.44 105 ARG A O 1
ATOM 782 N N . ASN A 1 106 ? -1.593 8.212 -3.006 1.00 96.12 106 ASN A N 1
ATOM 783 C CA . ASN A 1 106 ? -2.854 8.929 -2.826 1.00 96.12 106 ASN A CA 1
ATOM 784 C C . ASN A 1 106 ? -3.520 8.592 -1.485 1.00 96.12 106 ASN A C 1
ATOM 786 O O . ASN A 1 106 ? -4.056 9.492 -0.844 1.00 96.12 106 ASN A O 1
ATOM 790 N N . CYS A 1 107 ? -3.442 7.335 -1.041 1.00 96.25 107 CYS A N 1
ATOM 791 C CA . CYS A 1 107 ? -3.933 6.913 0.269 1.00 96.25 107 CYS A CA 1
ATOM 792 C C . CYS A 1 107 ? -3.200 7.616 1.414 1.00 96.25 107 CYS A C 1
ATOM 794 O O . CYS A 1 107 ? -3.850 8.100 2.337 1.00 96.25 107 CYS A O 1
ATOM 796 N N . ALA A 1 108 ? -1.870 7.718 1.334 1.00 95.00 108 ALA A N 1
ATOM 797 C CA . ALA A 1 108 ? -1.062 8.419 2.332 1.00 95.00 108 ALA A CA 1
ATOM 798 C C . ALA A 1 108 ? -1.439 9.911 2.431 1.00 95.00 108 ALA A C 1
ATOM 800 O O . ALA A 1 108 ? -1.529 10.460 3.523 1.00 95.00 108 ALA A O 1
ATOM 801 N N . PHE A 1 109 ? -1.768 10.548 1.303 1.00 94.19 109 PHE A N 1
ATOM 802 C CA . PHE A 1 109 ? -2.248 11.935 1.270 1.00 94.19 109 PHE A CA 1
ATOM 803 C C . PHE A 1 109 ? -3.746 12.113 1.576 1.00 94.19 109 PHE A C 1
ATOM 805 O O . PHE A 1 109 ? -4.248 13.232 1.471 1.00 94.19 109 PHE A O 1
ATOM 812 N N . GLY A 1 110 ? -4.488 11.046 1.890 1.00 92.19 110 GLY A N 1
ATOM 813 C CA . GLY A 1 110 ? -5.934 11.124 2.131 1.00 92.19 110 GLY A CA 1
ATOM 814 C C . GLY A 1 110 ? -6.757 11.537 0.902 1.00 92.19 110 GLY A C 1
ATOM 815 O O . GLY A 1 110 ? -7.843 12.096 1.041 1.00 92.19 110 GLY A O 1
ATOM 816 N N . ARG A 1 111 ? -6.241 11.297 -0.310 1.00 93.56 111 ARG A N 1
ATOM 817 C CA . ARG A 1 111 ? -6.938 11.595 -1.571 1.00 93.56 111 ARG A CA 1
ATOM 818 C C . ARG A 1 111 ? -7.979 10.528 -1.894 1.00 93.56 111 ARG A C 1
ATOM 820 O O . ARG A 1 111 ? -7.942 9.411 -1.382 1.00 93.56 111 ARG A O 1
ATOM 827 N N . GLU A 1 112 ? -8.897 10.872 -2.792 1.00 90.44 112 GLU A N 1
ATOM 828 C CA . GLU A 1 112 ? -9.924 9.947 -3.258 1.00 90.44 112 GLU A CA 1
ATOM 829 C C . GLU A 1 112 ? -9.320 8.752 -4.015 1.00 90.44 112 GLU A C 1
ATOM 831 O O . GLU A 1 112 ? -8.381 8.884 -4.804 1.00 90.44 112 GLU A O 1
ATOM 836 N N . LEU A 1 113 ? -9.876 7.569 -3.755 1.00 94.69 113 LEU A N 1
ATOM 837 C CA . LEU A 1 113 ? -9.458 6.290 -4.317 1.00 94.69 113 LEU A CA 1
ATOM 838 C C . LEU A 1 113 ? -10.676 5.566 -4.898 1.00 94.69 113 LEU A C 1
ATOM 840 O O . LEU A 1 113 ? -11.784 5.658 -4.361 1.00 94.69 113 LEU A O 1
ATOM 844 N N . SER A 1 114 ? -10.457 4.799 -5.968 1.00 94.19 114 SER A N 1
ATOM 845 C CA . SER A 1 114 ? -11.447 3.839 -6.462 1.00 94.19 114 SER A CA 1
ATOM 846 C C . SER A 1 114 ? -11.656 2.698 -5.458 1.00 94.19 114 SER A C 1
ATOM 848 O O . SER A 1 114 ? -10.827 2.478 -4.573 1.00 94.19 114 SER A O 1
ATOM 850 N N . ILE A 1 115 ? -12.746 1.937 -5.609 1.00 94.50 115 ILE A N 1
ATOM 851 C CA . ILE A 1 115 ? -13.033 0.762 -4.766 1.00 94.50 115 ILE A CA 1
ATOM 852 C C . ILE A 1 115 ? -11.856 -0.218 -4.780 1.00 94.50 115 ILE A C 1
ATOM 854 O O . ILE A 1 115 ? -11.345 -0.576 -3.721 1.00 94.50 115 ILE A O 1
ATOM 858 N N . ASP A 1 116 ? -11.367 -0.585 -5.964 1.00 93.44 116 ASP A N 1
ATOM 859 C CA . ASP A 1 116 ? -10.252 -1.526 -6.093 1.00 93.44 116 ASP A CA 1
ATOM 860 C C . ASP A 1 116 ? -8.969 -0.996 -5.453 1.00 93.44 116 ASP A C 1
ATOM 862 O O . ASP A 1 116 ? -8.258 -1.745 -4.781 1.00 93.44 116 ASP A O 1
ATOM 866 N N . ALA A 1 117 ? -8.693 0.304 -5.599 1.00 94.12 117 ALA A N 1
ATOM 867 C CA . ALA A 1 117 ? -7.536 0.923 -4.971 1.00 94.12 117 ALA A CA 1
ATOM 868 C C . ALA A 1 117 ? -7.656 0.905 -3.441 1.00 94.12 117 ALA A C 1
ATOM 870 O O . ALA A 1 117 ? -6.683 0.562 -2.771 1.00 94.12 117 ALA A O 1
ATOM 871 N N . MET A 1 118 ? -8.838 1.197 -2.884 1.00 96.62 118 MET A N 1
ATOM 872 C CA . MET A 1 118 ? -9.072 1.113 -1.439 1.00 96.62 118 MET A CA 1
ATOM 873 C C . MET A 1 118 ? -8.883 -0.314 -0.915 1.00 96.62 118 MET A C 1
ATOM 875 O O . MET A 1 118 ? -8.162 -0.508 0.063 1.00 96.62 118 MET A O 1
ATOM 879 N N . ILE A 1 119 ? -9.458 -1.321 -1.585 1.00 96.12 119 ILE A N 1
ATOM 880 C CA . ILE A 1 119 ? -9.270 -2.733 -1.211 1.00 96.12 119 ILE A CA 1
ATOM 881 C C . ILE A 1 119 ? -7.786 -3.101 -1.264 1.00 96.12 119 ILE A C 1
ATOM 883 O O . ILE A 1 119 ? -7.276 -3.709 -0.322 1.00 96.12 119 ILE A O 1
ATOM 887 N N . ALA A 1 120 ? -7.079 -2.712 -2.328 1.00 95.62 120 ALA A N 1
ATOM 888 C CA . ALA A 1 120 ? -5.652 -2.979 -2.466 1.00 95.62 120 ALA A CA 1
ATOM 889 C C . ALA A 1 120 ? -4.840 -2.364 -1.315 1.00 95.62 120 ALA A C 1
ATOM 891 O O . ALA A 1 120 ? -3.955 -3.035 -0.785 1.00 95.62 120 ALA A O 1
ATOM 892 N N . GLN A 1 121 ? -5.168 -1.143 -0.874 1.00 96.88 121 GLN A N 1
ATOM 893 C CA . GLN A 1 121 ? -4.476 -0.507 0.251 1.00 96.88 121 GLN A CA 1
ATOM 894 C C . GLN A 1 121 ? -4.804 -1.161 1.601 1.00 96.88 121 GLN A C 1
ATOM 896 O O . GLN A 1 121 ? -3.893 -1.377 2.399 1.00 96.88 121 GLN A O 1
ATOM 901 N N . VAL A 1 122 ? -6.056 -1.564 1.851 1.00 97.19 122 VAL A N 1
ATOM 902 C CA . VAL A 1 122 ? -6.396 -2.330 3.067 1.00 97.19 122 VAL A CA 1
ATOM 903 C C . VAL A 1 122 ? -5.630 -3.657 3.095 1.00 97.19 122 VAL A C 1
ATOM 905 O O . VAL A 1 122 ? -4.981 -3.988 4.087 1.00 97.19 122 VAL A O 1
ATOM 908 N N . MET A 1 123 ? -5.639 -4.393 1.981 1.00 96.50 123 MET A N 1
ATOM 909 C CA . MET A 1 123 ? -4.932 -5.670 1.861 1.00 96.50 123 MET A CA 1
ATOM 910 C C . MET A 1 123 ? -3.417 -5.508 2.015 1.00 96.50 123 MET A C 1
ATOM 912 O O . MET A 1 123 ? -2.782 -6.325 2.679 1.00 96.50 123 MET A O 1
ATOM 916 N N . ARG A 1 124 ? -2.838 -4.436 1.461 1.00 96.69 124 ARG A N 1
ATOM 917 C CA . ARG A 1 124 ? -1.431 -4.065 1.661 1.00 96.69 124 ARG A CA 1
ATOM 918 C C . ARG A 1 124 ? -1.115 -3.865 3.138 1.00 96.69 124 ARG A C 1
ATOM 920 O O . ARG A 1 124 ? -0.146 -4.441 3.629 1.00 96.69 124 ARG A O 1
ATOM 927 N N . ILE A 1 125 ? -1.905 -3.048 3.837 1.00 97.38 125 ILE A N 1
ATOM 928 C CA . ILE A 1 125 ? -1.710 -2.774 5.267 1.00 97.38 125 ILE A CA 1
ATOM 929 C C . ILE A 1 125 ? -1.743 -4.085 6.051 1.00 97.38 125 ILE A C 1
ATOM 931 O O . ILE A 1 125 ? -0.853 -4.330 6.858 1.00 97.38 125 ILE A O 1
ATOM 935 N N . TRP A 1 126 ? -2.702 -4.966 5.765 1.00 96.56 126 TRP A N 1
ATOM 936 C CA . TRP A 1 126 ? -2.794 -6.274 6.416 1.00 96.56 126 TRP A CA 1
ATOM 937 C C . TRP A 1 126 ? -1.623 -7.203 6.090 1.00 96.56 126 TRP A C 1
ATOM 939 O O . TRP A 1 126 ? -1.211 -7.978 6.948 1.00 96.56 126 TRP A O 1
ATOM 949 N N . ALA A 1 127 ? -1.082 -7.149 4.873 1.00 95.38 127 ALA A N 1
ATOM 950 C CA . ALA A 1 127 ? 0.068 -7.962 4.488 1.00 95.38 127 ALA A CA 1
ATOM 951 C C . ALA A 1 127 ? 1.354 -7.512 5.200 1.00 95.38 127 ALA A C 1
ATOM 953 O O . ALA A 1 127 ? 2.153 -8.346 5.619 1.00 95.38 127 ALA A O 1
ATOM 954 N N . ILE A 1 128 ? 1.545 -6.200 5.352 1.00 95.75 128 ILE A N 1
ATOM 955 C CA . ILE A 1 128 ? 2.736 -5.626 5.993 1.00 95.75 128 ILE A CA 1
ATOM 956 C C . ILE A 1 128 ? 2.620 -5.668 7.521 1.00 95.75 128 ILE A C 1
ATOM 958 O O . ILE A 1 128 ? 3.602 -5.935 8.212 1.00 95.75 128 ILE A O 1
ATOM 962 N N . VAL A 1 129 ? 1.423 -5.416 8.051 1.00 95.62 129 VAL A N 1
ATOM 963 C CA . VAL A 1 129 ? 1.141 -5.315 9.486 1.00 95.62 129 VAL A CA 1
ATOM 964 C C . VAL A 1 129 ? -0.037 -6.238 9.844 1.00 95.62 129 VAL A C 1
ATOM 966 O O . VAL A 1 129 ? -1.170 -5.779 10.014 1.00 95.62 129 VAL A O 1
ATOM 969 N N . PRO A 1 130 ? 0.193 -7.562 9.987 1.00 94.62 130 PRO A N 1
ATOM 970 C CA . PRO A 1 130 ? -0.887 -8.547 10.120 1.00 94.62 130 PRO A CA 1
ATOM 971 C C . PRO A 1 130 ? -1.835 -8.336 11.302 1.00 94.62 130 PRO A C 1
ATOM 973 O O . PRO A 1 130 ? -3.015 -8.663 11.207 1.00 94.62 130 PRO A O 1
ATOM 976 N N . HIS A 1 131 ? -1.368 -7.753 12.407 1.00 92.56 131 HIS A N 1
ATOM 977 C CA . HIS A 1 131 ? -2.219 -7.493 13.572 1.00 92.56 131 HIS A CA 1
ATOM 978 C C . HIS A 1 131 ? -3.267 -6.395 13.320 1.00 92.56 131 HIS A C 1
ATOM 980 O O . HIS A 1 131 ? -4.316 -6.400 13.963 1.00 92.56 131 HIS A O 1
ATOM 986 N N . VAL A 1 132 ? -3.053 -5.504 12.341 1.00 96.38 132 VAL A N 1
ATOM 987 C CA . VAL A 1 132 ? -4.062 -4.509 11.934 1.00 96.38 132 VAL A CA 1
ATOM 988 C C . VAL A 1 132 ? -5.288 -5.193 11.324 1.00 96.38 132 VAL A C 1
ATOM 990 O O . VAL A 1 132 ? -6.400 -4.680 11.455 1.00 96.38 132 VAL A O 1
ATOM 993 N N . LYS A 1 133 ? -5.128 -6.382 10.722 1.00 96.19 133 LYS A N 1
ATOM 994 C CA . LYS A 1 133 ? -6.232 -7.140 10.115 1.00 96.19 133 LYS A CA 1
ATOM 995 C C . LYS A 1 133 ? -7.335 -7.460 11.115 1.00 96.19 133 LYS A C 1
ATOM 997 O O . LYS A 1 133 ? -8.495 -7.194 10.824 1.00 96.19 133 LYS A O 1
ATOM 1002 N N . ALA A 1 134 ? -6.982 -8.004 12.280 1.00 94.31 134 ALA A N 1
ATOM 1003 C CA . ALA A 1 134 ? -7.963 -8.393 13.292 1.00 94.31 134 ALA A CA 1
ATOM 1004 C C . ALA A 1 134 ? -8.788 -7.182 13.755 1.00 94.31 134 ALA A C 1
ATOM 1006 O O . ALA A 1 134 ? -10.013 -7.215 13.681 1.00 94.31 134 ALA A O 1
ATOM 1007 N N . ALA A 1 135 ? -8.111 -6.083 14.104 1.00 95.44 135 ALA A N 1
ATOM 1008 C CA . ALA A 1 135 ? -8.765 -4.845 14.518 1.00 95.44 135 ALA A CA 1
ATOM 1009 C C . ALA A 1 135 ? -9.645 -4.244 13.408 1.00 95.44 135 ALA A C 1
ATOM 1011 O O . ALA A 1 135 ? -10.733 -3.744 13.677 1.00 95.44 135 ALA A O 1
ATOM 1012 N N . THR A 1 136 ? -9.189 -4.292 12.151 1.00 96.31 136 THR A N 1
ATOM 1013 C CA . THR A 1 136 ? -9.950 -3.754 11.011 1.00 96.31 136 THR A CA 1
ATOM 1014 C C . THR A 1 136 ? -11.209 -4.578 10.741 1.00 96.31 136 THR A C 1
ATOM 1016 O O . THR A 1 136 ? -12.270 -4.009 10.499 1.00 96.31 136 THR A O 1
ATOM 1019 N N . LEU A 1 137 ? -11.112 -5.911 10.808 1.00 96.06 137 LEU A N 1
ATOM 1020 C CA . LEU A 1 137 ? -12.260 -6.802 10.619 1.00 96.06 137 LEU A CA 1
ATOM 1021 C C . LEU A 1 137 ? -13.285 -6.656 11.745 1.00 96.06 137 LEU A C 1
ATOM 1023 O O . LEU A 1 137 ? -14.486 -6.619 11.481 1.00 96.06 137 LEU A O 1
ATOM 1027 N N . GLU A 1 138 ? -12.819 -6.528 12.987 1.00 95.94 138 GLU A N 1
ATOM 1028 C CA . GLU A 1 138 ? -13.678 -6.244 14.137 1.00 95.94 138 GLU A CA 1
ATOM 1029 C C . GLU A 1 138 ? -14.404 -4.906 13.971 1.00 95.94 138 GLU A C 1
ATOM 1031 O O . GLU A 1 138 ? -15.625 -4.853 14.110 1.00 95.94 138 GLU A O 1
ATOM 1036 N N . PHE A 1 139 ? -13.687 -3.850 13.576 1.00 96.88 139 PHE A N 1
ATOM 1037 C CA . PHE A 1 139 ? -14.288 -2.556 13.258 1.00 96.88 139 PHE A CA 1
ATOM 1038 C C . PHE A 1 139 ? -15.383 -2.686 12.190 1.00 96.88 139 PHE A C 1
ATOM 1040 O O . PHE A 1 139 ? -16.499 -2.200 12.394 1.00 96.88 139 PHE A O 1
ATOM 1047 N N . SER A 1 140 ? -15.104 -3.375 11.080 1.00 96.44 140 SER A N 1
ATOM 1048 C CA . SER A 1 140 ? -16.085 -3.534 10.003 1.00 96.44 140 SER A CA 1
ATOM 1049 C C . SER A 1 140 ? -17.294 -4.382 10.402 1.00 96.44 140 SER A C 1
ATOM 1051 O O . SER A 1 140 ? -18.423 -4.069 10.018 1.00 96.44 140 SER A O 1
ATOM 1053 N N . ARG A 1 141 ? -17.091 -5.418 11.225 1.00 96.19 141 ARG A N 1
ATOM 1054 C CA . ARG A 1 141 ? -18.176 -6.259 11.741 1.00 96.19 141 ARG A CA 1
ATOM 1055 C C . ARG A 1 141 ? -19.092 -5.450 12.651 1.00 96.19 141 ARG A C 1
ATOM 1057 O O . ARG A 1 141 ? -20.302 -5.467 12.455 1.00 96.19 141 ARG A O 1
ATOM 1064 N N . THR A 1 142 ? -18.515 -4.721 13.600 1.00 96.88 142 THR A N 1
ATOM 1065 C CA . THR A 1 142 ? -19.262 -3.953 14.601 1.00 96.88 142 THR A CA 1
ATOM 1066 C C . THR A 1 142 ? -20.066 -2.814 13.978 1.00 96.88 142 THR A C 1
ATOM 1068 O O . THR A 1 142 ? -21.191 -2.569 14.398 1.00 96.88 142 THR A O 1
ATOM 1071 N N . ASN A 1 143 ? -19.522 -2.132 12.965 1.00 96.56 143 ASN A N 1
ATOM 1072 C CA . ASN A 1 143 ? -20.159 -0.934 12.407 1.00 96.56 143 ASN A CA 1
ATOM 1073 C C . ASN A 1 143 ? -21.013 -1.209 11.164 1.00 96.56 143 ASN A C 1
ATOM 1075 O O . ASN A 1 143 ? -21.975 -0.486 10.920 1.00 96.56 143 ASN A O 1
ATOM 1079 N N . PHE A 1 144 ? -20.678 -2.236 10.377 1.00 95.81 144 PHE A N 1
ATOM 1080 C CA . PHE A 1 144 ? -21.301 -2.472 9.068 1.00 95.81 144 PHE A CA 1
ATOM 1081 C C . PHE A 1 144 ? -21.882 -3.880 8.914 1.00 95.81 144 PHE A C 1
ATOM 1083 O O . PHE A 1 144 ? -22.484 -4.178 7.885 1.00 95.81 144 PHE A O 1
ATOM 1090 N N . SER A 1 145 ? -21.700 -4.770 9.901 1.00 93.31 145 SER A N 1
ATOM 1091 C CA . SER A 1 145 ? -22.062 -6.195 9.792 1.00 93.31 145 SER A CA 1
ATOM 1092 C C . SER A 1 145 ? -21.457 -6.873 8.551 1.00 93.31 145 SER A C 1
ATOM 1094 O O . SER A 1 145 ? -22.051 -7.775 7.958 1.00 93.31 145 SER A O 1
ATOM 1096 N N . ARG A 1 146 ? -20.270 -6.418 8.122 1.00 90.00 146 ARG A N 1
ATOM 1097 C CA . ARG A 1 146 ? -19.570 -6.877 6.912 1.00 90.00 146 ARG A CA 1
ATOM 1098 C C . ARG A 1 146 ? -18.134 -7.243 7.261 1.00 90.00 146 ARG A C 1
ATOM 1100 O O . ARG A 1 146 ? -17.466 -6.513 7.979 1.00 90.00 146 ARG A O 1
ATOM 1107 N N . GLU A 1 147 ? -17.643 -8.340 6.692 1.00 86.56 147 GLU A N 1
ATOM 1108 C CA . GLU A 1 147 ? -16.238 -8.770 6.830 1.00 86.56 147 GLU A CA 1
ATOM 1109 C C . GLU A 1 147 ? -15.512 -8.864 5.484 1.00 86.56 147 GLU A C 1
ATOM 1111 O O . GLU A 1 147 ? -14.287 -8.788 5.403 1.00 86.56 147 GLU A O 1
ATOM 1116 N N . VAL A 1 148 ? -16.273 -9.019 4.400 1.00 91.94 148 VAL A N 1
ATOM 1117 C CA . VAL A 1 148 ? -15.737 -9.129 3.045 1.00 91.94 148 VAL A CA 1
ATOM 1118 C C . VAL A 1 148 ? -15.681 -7.737 2.429 1.00 91.94 148 VAL A C 1
ATOM 1120 O O . VAL A 1 148 ? -16.721 -7.176 2.088 1.00 91.94 148 VAL A O 1
ATOM 1123 N N . LEU A 1 149 ? -14.469 -7.204 2.234 1.00 92.94 149 LEU A N 1
ATOM 1124 C CA . LEU A 1 149 ? -14.243 -5.854 1.688 1.00 92.94 149 LEU A CA 1
ATOM 1125 C C . LEU A 1 149 ? -14.963 -5.615 0.352 1.00 92.94 149 LEU A C 1
ATOM 1127 O O . LEU A 1 149 ? -15.505 -4.543 0.126 1.00 92.94 149 LEU A O 1
ATOM 1131 N N . ARG A 1 150 ? -15.019 -6.628 -0.523 1.00 94.25 150 ARG A N 1
ATOM 1132 C CA . ARG A 1 150 ? -15.707 -6.538 -1.827 1.00 94.25 150 ARG A CA 1
ATOM 1133 C C . ARG A 1 150 ? -17.220 -6.371 -1.719 1.00 94.25 150 ARG A C 1
ATOM 1135 O O . ARG A 1 150 ? -17.845 -5.900 -2.657 1.00 94.25 150 ARG A O 1
ATOM 1142 N N . ASN A 1 151 ? -17.795 -6.767 -0.589 1.00 94.06 151 ASN A N 1
ATOM 1143 C CA . ASN A 1 151 ? -19.222 -6.638 -0.336 1.00 94.06 151 ASN A CA 1
ATOM 1144 C C . ASN A 1 151 ? -19.544 -5.316 0.365 1.00 94.06 151 ASN A C 1
ATOM 1146 O O . ASN A 1 151 ? -20.710 -5.087 0.677 1.00 94.06 151 ASN A O 1
ATOM 1150 N N . MET A 1 152 ? -18.540 -4.489 0.661 1.00 95.25 152 MET A N 1
ATOM 1151 C CA . MET A 1 152 ? -18.740 -3.176 1.247 1.00 95.25 152 MET A CA 1
ATOM 1152 C C . MET A 1 152 ? -19.087 -2.167 0.162 1.00 95.25 152 MET A C 1
ATOM 1154 O O . MET A 1 152 ? -18.575 -2.174 -0.955 1.00 95.25 152 MET A O 1
ATOM 1158 N N . THR A 1 153 ? -19.964 -1.262 0.530 1.00 96.00 153 THR A N 1
ATOM 1159 C CA . THR A 1 153 ? -20.265 -0.045 -0.218 1.00 96.00 153 THR A CA 1
ATOM 1160 C C . THR A 1 153 ? -19.104 0.959 -0.105 1.00 96.00 153 THR A C 1
ATOM 1162 O O . THR A 1 153 ? -18.220 0.831 0.743 1.00 96.00 153 THR A O 1
ATOM 1165 N N . VAL A 1 154 ? -19.095 1.999 -0.948 1.00 95.44 154 VAL A N 1
ATOM 1166 C CA . VAL A 1 154 ? -17.975 2.964 -1.025 1.00 95.44 154 VAL A CA 1
ATOM 1167 C C . VAL A 1 154 ? -17.681 3.638 0.323 1.00 95.44 154 VAL A C 1
ATOM 1169 O O . VAL A 1 154 ? -16.525 3.714 0.727 1.00 95.44 154 VAL A O 1
ATOM 1172 N N . TRP A 1 155 ? -18.709 4.108 1.033 1.00 95.38 155 TRP A N 1
ATOM 1173 C CA . TRP A 1 155 ? -18.586 4.729 2.361 1.00 95.38 155 TRP A CA 1
ATOM 1174 C C . TRP A 1 155 ? -18.056 3.773 3.452 1.00 95.38 155 TRP A C 1
ATOM 1176 O O . TRP A 1 155 ? -17.140 4.148 4.178 1.00 95.38 155 TRP A O 1
ATOM 1186 N N . GLU A 1 156 ? -18.543 2.529 3.526 1.00 96.56 156 GLU A N 1
ATOM 1187 C CA . GLU A 1 156 ? -18.072 1.486 4.450 1.00 96.56 156 GLU A CA 1
ATOM 1188 C C . GLU A 1 156 ? -16.596 1.164 4.199 1.00 96.56 156 GLU A C 1
ATOM 1190 O O . GLU A 1 156 ? -15.799 1.067 5.134 1.00 96.56 156 GLU A O 1
ATOM 1195 N N . LEU A 1 157 ? -16.209 1.053 2.926 1.00 96.81 157 LEU A N 1
ATOM 1196 C CA . LEU A 1 157 ? -14.832 0.777 2.539 1.00 96.81 157 LEU A CA 1
ATOM 1197 C C . LEU A 1 157 ? -13.904 1.964 2.838 1.00 96.81 157 LEU A C 1
ATOM 1199 O O . LEU A 1 157 ? -12.800 1.750 3.334 1.00 96.81 157 LEU A O 1
ATOM 1203 N N . ARG A 1 158 ? -14.360 3.207 2.622 1.00 96.00 158 ARG A N 1
ATOM 1204 C CA . ARG A 1 158 ? -13.626 4.420 3.029 1.00 96.00 158 ARG A CA 1
ATOM 1205 C C . ARG A 1 158 ? -13.410 4.470 4.536 1.00 96.00 158 ARG A C 1
ATOM 1207 O O . ARG A 1 158 ? -12.290 4.714 4.972 1.00 96.00 158 ARG A O 1
ATOM 1214 N N . ALA A 1 159 ? -14.450 4.208 5.324 1.00 96.69 159 ALA A N 1
ATOM 1215 C CA . ALA A 1 159 ? -14.352 4.185 6.781 1.00 96.69 159 ALA A CA 1
ATOM 1216 C C . ALA A 1 159 ? -13.412 3.070 7.269 1.00 96.69 159 ALA A C 1
ATOM 1218 O O . ALA A 1 159 ? -12.568 3.297 8.134 1.00 96.69 159 ALA A O 1
ATOM 1219 N N . THR A 1 160 ? -13.508 1.884 6.665 1.00 97.44 160 THR A N 1
ATOM 1220 C CA . THR A 1 160 ? -12.630 0.743 6.963 1.00 97.44 160 THR A CA 1
ATOM 1221 C C . THR A 1 160 ? -11.171 1.052 6.625 1.00 97.44 160 THR A C 1
ATOM 1223 O O . THR A 1 160 ? -10.282 0.774 7.430 1.00 97.44 160 THR A O 1
ATOM 1226 N N . LEU A 1 161 ? -10.909 1.673 5.470 1.00 97.44 161 LEU A N 1
ATOM 1227 C CA . LEU A 1 161 ? -9.568 2.107 5.084 1.00 97.44 161 LEU A CA 1
ATOM 1228 C C . LEU A 1 161 ? -9.031 3.190 6.025 1.00 97.44 161 LEU A C 1
ATOM 1230 O O . LEU A 1 161 ? -7.885 3.089 6.450 1.00 97.44 161 LEU A O 1
ATOM 1234 N N . ALA A 1 162 ? -9.842 4.186 6.388 1.00 96.94 162 ALA A N 1
ATOM 1235 C CA . ALA A 1 162 ? -9.438 5.231 7.326 1.00 96.94 162 ALA A CA 1
ATOM 1236 C C . ALA A 1 162 ? -9.038 4.639 8.686 1.00 96.94 162 ALA A C 1
ATOM 1238 O O . ALA A 1 162 ? -7.968 4.955 9.202 1.00 96.94 162 ALA A O 1
ATOM 1239 N N . PHE A 1 163 ? -9.836 3.708 9.219 1.00 97.56 163 PHE A N 1
ATOM 1240 C CA . PHE A 1 163 ? -9.501 2.996 10.452 1.00 97.56 163 PHE A CA 1
ATOM 1241 C C . PHE A 1 163 ? -8.191 2.200 10.324 1.00 97.56 163 PHE A C 1
ATOM 1243 O O . PHE A 1 163 ? -7.324 2.278 11.199 1.00 97.56 163 PHE A O 1
ATOM 1250 N N . ALA A 1 164 ? -8.016 1.462 9.223 1.00 97.50 164 ALA A N 1
ATOM 1251 C CA . ALA A 1 164 ? -6.788 0.717 8.956 1.00 97.50 164 ALA A CA 1
ATOM 1252 C C . ALA A 1 164 ? -5.564 1.644 8.854 1.00 97.50 164 ALA A C 1
ATOM 1254 O O . ALA A 1 164 ? -4.512 1.310 9.395 1.00 97.50 164 ALA A O 1
ATOM 1255 N N . MET A 1 165 ? -5.709 2.817 8.228 1.00 96.62 165 MET A N 1
ATOM 1256 C CA . MET A 1 165 ? -4.665 3.844 8.131 1.00 96.62 165 MET A CA 1
ATOM 1257 C C . MET A 1 165 ? -4.301 4.429 9.498 1.00 96.62 165 MET A C 1
ATOM 1259 O O . MET A 1 165 ? -3.120 4.601 9.787 1.00 96.62 165 MET A O 1
ATOM 1263 N N . THR A 1 166 ? -5.273 4.664 10.384 1.00 96.62 166 THR A N 1
ATOM 1264 C CA . THR A 1 166 ? -4.978 5.093 11.761 1.00 96.62 166 THR A CA 1
ATOM 1265 C C . THR A 1 166 ? -4.162 4.038 12.506 1.00 96.62 166 THR A C 1
ATOM 1267 O O . THR A 1 166 ? -3.160 4.361 13.137 1.00 96.62 166 THR A O 1
ATOM 1270 N N . LYS A 1 167 ? -4.542 2.758 12.407 1.00 97.12 167 LYS A N 1
ATOM 1271 C CA . LYS A 1 167 ? -3.794 1.662 13.049 1.00 97.12 167 LYS A CA 1
ATOM 1272 C C . LYS A 1 167 ? -2.410 1.453 12.433 1.00 97.12 167 LYS A C 1
ATOM 1274 O O . LYS A 1 167 ? -1.465 1.162 13.161 1.00 97.12 167 LYS A O 1
ATOM 1279 N N . TRP A 1 168 ? -2.292 1.619 11.119 1.00 95.94 168 TRP A N 1
ATOM 1280 C CA . TRP A 1 168 ? -1.022 1.632 10.394 1.00 95.94 168 TRP A CA 1
ATOM 1281 C C . TRP A 1 168 ? -0.085 2.721 10.922 1.00 95.94 168 TRP A C 1
ATOM 1283 O O . TRP A 1 168 ? 1.059 2.425 11.256 1.00 95.94 168 TRP A O 1
ATOM 1293 N N . GLN A 1 169 ? -0.589 3.947 11.063 1.00 94.56 169 GLN A N 1
ATOM 1294 C CA . GLN A 1 169 ? 0.179 5.076 11.577 1.00 94.56 169 GLN A CA 1
ATOM 1295 C C . GLN A 1 169 ? 0.667 4.813 13.007 1.00 94.56 169 GLN A C 1
ATOM 1297 O O . GLN A 1 169 ? 1.865 4.887 13.275 1.00 94.56 169 GLN A O 1
ATOM 1302 N N . SER A 1 170 ? -0.236 4.397 13.902 1.00 94.94 170 SER A N 1
ATOM 1303 C CA . SER A 1 170 ? 0.119 4.085 15.292 1.00 94.94 170 SER A CA 1
ATOM 1304 C C . SER A 1 170 ? 1.161 2.969 15.408 1.00 94.94 170 SER A C 1
ATOM 1306 O O . SER A 1 170 ? 1.998 3.006 16.306 1.00 94.94 170 SER A O 1
ATOM 1308 N N . TYR A 1 171 ? 1.132 1.973 14.514 1.00 95.44 171 TYR A N 1
ATOM 1309 C CA . TYR A 1 171 ? 2.145 0.918 14.484 1.00 95.44 171 TYR A CA 1
ATOM 1310 C C . TYR A 1 171 ? 3.543 1.476 14.191 1.00 95.44 171 TYR A C 1
ATOM 1312 O O . TYR A 1 171 ? 4.501 1.128 14.883 1.00 95.44 171 TYR A O 1
ATOM 1320 N N . TRP A 1 172 ? 3.669 2.332 13.174 1.00 94.06 172 TRP A N 1
ATOM 1321 C CA . TRP A 1 172 ? 4.965 2.891 12.792 1.00 94.06 172 TRP A CA 1
ATOM 1322 C C . TRP A 1 172 ? 5.483 3.910 13.803 1.00 94.06 172 TRP A C 1
ATOM 1324 O O . TRP A 1 172 ? 6.676 3.908 14.095 1.00 94.06 172 TRP A O 1
ATOM 1334 N N . GLU A 1 173 ? 4.601 4.716 14.392 1.00 91.31 173 GLU A N 1
ATOM 1335 C CA . GLU A 1 173 ? 4.955 5.615 15.495 1.00 91.31 173 GLU A CA 1
ATOM 1336 C C . GLU A 1 173 ? 5.493 4.833 16.696 1.00 91.31 173 GLU A C 1
ATOM 1338 O O . GLU A 1 173 ? 6.575 5.139 17.183 1.00 91.31 173 GLU A O 1
ATOM 1343 N N . ALA A 1 174 ? 4.807 3.766 17.118 1.00 91.81 174 ALA A N 1
ATOM 1344 C CA . ALA A 1 174 ? 5.259 2.927 18.228 1.00 91.81 174 ALA A CA 1
ATOM 1345 C C . ALA A 1 174 ? 6.570 2.178 17.934 1.00 91.81 174 ALA A C 1
ATOM 1347 O O . ALA A 1 174 ? 7.301 1.830 18.854 1.00 91.81 174 ALA A O 1
ATOM 1348 N N . ARG A 1 175 ? 6.859 1.895 16.660 1.00 89.06 175 ARG A N 1
ATOM 1349 C CA . ARG A 1 175 ? 8.102 1.241 16.236 1.00 89.06 175 ARG A CA 1
ATOM 1350 C C . ARG A 1 175 ? 9.294 2.202 16.182 1.00 89.06 175 ARG A C 1
ATOM 1352 O O . ARG A 1 175 ? 10.427 1.743 16.317 1.00 89.06 175 ARG A O 1
ATOM 1359 N N . ASN A 1 176 ? 9.038 3.479 15.909 1.00 82.12 176 ASN A N 1
ATOM 1360 C CA . ASN A 1 176 ? 10.062 4.507 15.727 1.00 82.12 176 ASN A CA 1
ATOM 1361 C C . ASN A 1 176 ? 10.294 5.370 16.985 1.00 82.12 176 ASN A C 1
ATOM 1363 O O . ASN A 1 176 ? 11.239 6.157 16.986 1.00 82.12 176 ASN A O 1
ATOM 1367 N N . ALA A 1 177 ? 9.435 5.249 18.003 1.00 69.75 177 ALA A N 1
ATOM 1368 C CA . ALA A 1 177 ? 9.608 5.828 19.338 1.00 69.75 177 ALA A CA 1
ATOM 1369 C C . ALA A 1 177 ? 10.684 5.087 20.148 1.00 69.75 177 ALA A C 1
ATOM 1371 O O . ALA A 1 177 ? 11.407 5.776 20.903 1.00 69.75 177 ALA A O 1
#

Foldseek 3Di:
DDDDDDDDDDDDDDDDDDDDDDDDDDDDPPPPPPPDPPPPPQAADDPVLVVVLLVLLVLLCVLLVNLDDSVLSQCLLCVVLVHPHSRRDGPVCSVVSVLQSVLSSCLSVVHDDDLVSLVSLLVSLCVVPVVLLVVLQVVLCVPPVDNDSVPDDPVSSSVSSVSSVVVSNVVSVVVVD

Secondary structure (DSSP, 8-state):
-----------------------S-----------PPP-----BPPHHHHHHHHHHHHHHHHHTTTSS-HHHHHHHHHHHHT-SSGGG-BTTHHHHHHHHHHHHHHHHTT----HHHHHHHHHHHHHHSHHHHHHHHHHHHHHHS---GGGS-HHHHHHHHHHHHHHHHHHHHHHH-

pLDDT: mean 82.11, std 21.86, range [34.84, 97.56]

Radius of gyration: 28.86 Å; chains: 1; bounding box: 53×69×96 Å

Sequence (177 aa):
MATKSGKALGTMSASGFGIIQVAGDLSITQVLQSDAPPAEVVERLSREERAQLSAWAEEVVAAEAGLVTTKLVRASLNTHLGVKSVDEMVADMFPRATVYLNGWRNCAFGRELSIDAMIAQVMRIWAIVPHVKAATLEFSRTNFSREVLRNMTVWELRATLAFAMTKWQSYWEARNA

Organism: NCBI:txid2015348